Protein AF-A0A953NSQ5-F1 (afdb_monomer)

Solvent-accessible surface area (backbone atoms only — not comparable to full-atom values): 7559 Å²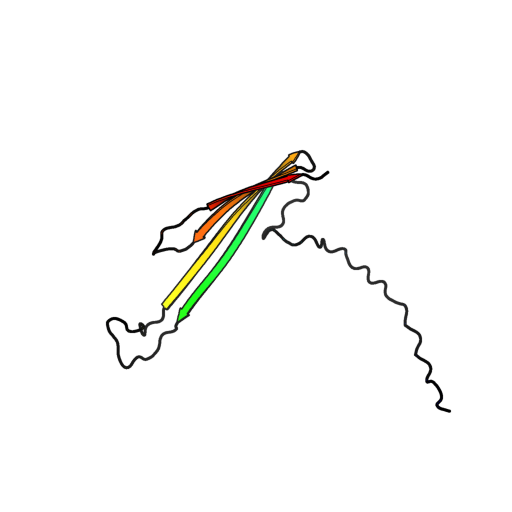 total; per-residue (Å²): 138,84,84,82,78,81,77,78,79,81,80,87,78,73,90,72,78,68,74,85,64,82,83,63,80,84,85,44,79,45,90,65,63,98,81,52,53,59,43,65,33,47,50,78,48,79,48,78,50,67,48,72,60,51,94,64,98,70,79,58,93,96,48,80,74,42,62,58,47,75,48,70,36,33,41,38,35,42,37,42,37,34,42,90,46,94,54,33,40,39,39,38,36,42,34,41,50,45,72,40,97,88,75,56,73,65,73,47,78,49,70,51,77,50,75,66,132

Mean predicted aligned error: 14.35 Å

Secondary structure (DSSP, 8-state):
-PPPPPPPP--------------S---SSSPPPTT-SEEEEEEEEEEEEEE-----S--STTSPPSS-EEEEEEEEEEEEEEEEETTEEEEEEEEEEE--TTT----EEEEEEEE--

pLDDT: mean 75.82, std 18.45, range [35.12, 94.56]

Nearest PDB structures (foldseek):
  7ff7-assembly1_A  TM=4.982E-01  e=1.869E+00  Escherichia coli
  2m07-assembly1_A  TM=4.314E-01  e=5.911E+00  Escherichia coli K-12
  2qq2-assembly2_L  TM=4.593E-01  e=6.673E+00  Homo sapiens

Foldseek 3Di:
DDDDDDDDDPDDDDPPPPPPDVPPPCPFPDDDDPPDQKDKGKDKDKDKDWDDADDDPDDDPPDDDNHTDMDMKMKMKIKIWGDPDPQKIKIKMWIWTRDDPPPDIDIDIDMDMGGDD

Sequence (117 aa):
MPARRPLPPASADSAQTQPQTDDAPLTTMWKHSETSRFWISGQENVIVQGHPAFAARYSGLNSLEARGEARTSFLTTLFLGVEPVKGTEVLLDITHPGYNRYRGPVVVPGGRVHVDF

Radius of gyration: 27.5 Å; Cα contacts (8 Å, |Δi|>4): 163; chains: 1; bounding box: 74×27×72 Å

Structure (mmCIF, N/CA/C/O backbone):
data_AF-A0A953NSQ5-F1
#
_entry.id   AF-A0A953NSQ5-F1
#
loop_
_atom_site.group_PDB
_atom_site.id
_atom_site.type_symbol
_atom_site.label_atom_id
_atom_site.label_alt_id
_atom_site.label_comp_id
_atom_site.label_asym_id
_atom_site.label_entity_id
_atom_site.label_seq_id
_atom_site.pdbx_PDB_ins_code
_atom_site.Cartn_x
_atom_site.Cartn_y
_atom_site.Cartn_z
_atom_site.occupancy
_atom_site.B_iso_or_equiv
_atom_site.auth_seq_id
_atom_site.auth_comp_id
_atom_site.auth_asym_id
_atom_site.auth_atom_id
_atom_site.pdbx_PDB_model_num
ATOM 1 N N . MET A 1 1 ? 62.361 -2.989 38.160 1.00 42.09 1 MET A N 1
ATOM 2 C CA . MET A 1 1 ? 61.359 -2.122 38.818 1.00 42.09 1 MET A CA 1
ATOM 3 C C . MET A 1 1 ? 60.848 -1.090 37.809 1.00 42.09 1 MET A C 1
ATOM 5 O O . MET A 1 1 ? 61.548 -0.107 37.608 1.00 42.09 1 MET A O 1
ATOM 9 N N . PRO A 1 2 ? 59.713 -1.287 37.114 1.00 46.41 2 PRO A N 1
ATOM 10 C CA . PRO A 1 2 ? 59.103 -0.208 36.337 1.00 46.41 2 PRO A CA 1
ATOM 11 C C . PRO A 1 2 ? 58.101 0.585 37.192 1.00 46.41 2 PRO A C 1
ATOM 13 O O . PRO A 1 2 ? 57.211 0.013 37.822 1.00 46.41 2 PRO A O 1
ATOM 16 N N . ALA A 1 3 ? 58.259 1.909 37.216 1.00 49.72 3 ALA A N 1
ATOM 17 C CA . ALA A 1 3 ? 57.351 2.839 37.878 1.00 49.72 3 ALA A CA 1
ATOM 18 C C . ALA A 1 3 ? 55.995 2.885 37.146 1.00 49.72 3 ALA A C 1
ATOM 20 O O . ALA A 1 3 ? 55.942 3.118 35.937 1.00 49.72 3 ALA A O 1
ATOM 21 N N . ARG A 1 4 ? 54.891 2.663 37.872 1.00 51.00 4 ARG A N 1
ATOM 22 C CA . ARG A 1 4 ? 53.527 2.845 37.350 1.00 51.00 4 ARG A CA 1
ATOM 23 C C . ARG A 1 4 ? 53.251 4.341 37.185 1.00 51.00 4 ARG A C 1
ATOM 25 O O . ARG A 1 4 ? 53.286 5.088 38.157 1.00 51.00 4 ARG A O 1
ATOM 32 N N . ARG A 1 5 ? 52.958 4.765 35.956 1.00 52.22 5 ARG A N 1
ATOM 33 C CA . ARG A 1 5 ? 52.454 6.109 35.644 1.00 52.22 5 ARG A CA 1
ATOM 34 C C . ARG A 1 5 ? 51.080 6.303 36.316 1.00 52.22 5 ARG A C 1
ATOM 36 O O . ARG A 1 5 ? 50.233 5.427 36.134 1.00 52.22 5 ARG A O 1
ATOM 43 N N . PRO A 1 6 ? 50.828 7.391 37.068 1.00 55.28 6 PRO A N 1
ATOM 44 C CA . PRO A 1 6 ? 49.508 7.644 37.640 1.00 55.28 6 PRO A CA 1
ATOM 45 C C . PRO A 1 6 ? 48.503 7.933 36.520 1.00 55.28 6 PRO A C 1
ATOM 47 O O . PRO A 1 6 ? 48.793 8.716 35.613 1.00 55.28 6 PRO A O 1
ATOM 50 N N . LEU A 1 7 ? 47.340 7.283 36.571 1.00 49.91 7 LEU A N 1
ATOM 51 C CA . LEU A 1 7 ? 46.201 7.604 35.711 1.00 49.91 7 LEU A CA 1
ATOM 52 C C . LEU A 1 7 ? 45.682 9.007 36.078 1.00 49.91 7 LEU A C 1
ATOM 54 O O . LEU A 1 7 ? 45.593 9.308 37.271 1.00 49.91 7 LEU A O 1
ATOM 58 N N . PRO A 1 8 ? 45.352 9.871 35.101 1.00 56.09 8 PRO A N 1
ATOM 59 C CA . PRO A 1 8 ? 44.682 11.132 35.396 1.00 56.09 8 PRO A CA 1
ATOM 60 C C . PRO A 1 8 ? 43.325 10.856 36.072 1.00 56.09 8 PRO A C 1
ATOM 62 O O . PRO A 1 8 ? 42.682 9.855 35.741 1.00 56.09 8 PRO A O 1
ATOM 65 N N . PRO A 1 9 ? 42.887 11.699 37.027 1.00 48.28 9 PRO A N 1
ATOM 66 C CA . PRO A 1 9 ? 41.593 11.528 37.671 1.00 48.28 9 PRO A CA 1
ATOM 67 C C . PRO A 1 9 ? 40.489 11.612 36.615 1.00 48.28 9 PRO A C 1
ATOM 69 O O . PRO A 1 9 ? 40.484 12.521 35.785 1.00 48.28 9 PRO A O 1
ATOM 72 N N . ALA A 1 10 ? 39.573 10.644 36.644 1.00 46.72 10 ALA A N 1
ATOM 73 C CA . ALA A 1 10 ? 38.364 10.678 35.840 1.00 46.72 10 ALA A CA 1
ATOM 74 C C . ALA A 1 10 ? 37.615 11.978 36.156 1.00 46.72 10 ALA A C 1
ATOM 76 O O . ALA A 1 10 ? 37.193 12.191 37.293 1.00 46.72 10 ALA A O 1
ATOM 77 N N . SER A 1 11 ? 37.490 12.860 35.166 1.00 45.09 11 SER A N 1
ATOM 78 C CA . SER A 1 11 ? 36.614 14.020 35.261 1.00 45.09 11 SER A CA 1
ATOM 79 C C . SER A 1 11 ? 35.181 13.515 35.399 1.00 45.09 11 SER A C 1
ATOM 81 O O . SER A 1 11 ? 34.580 13.037 34.440 1.00 45.09 11 SER A O 1
ATOM 83 N N . ALA A 1 12 ? 34.657 13.587 36.618 1.00 49.56 12 ALA A N 1
ATOM 84 C CA . ALA A 1 12 ? 33.229 13.643 36.852 1.00 49.56 12 ALA A CA 1
ATOM 85 C C . ALA A 1 12 ? 32.739 15.017 36.374 1.00 49.56 12 ALA A C 1
ATOM 87 O O . ALA A 1 12 ? 33.079 16.023 36.983 1.00 49.56 12 ALA A O 1
ATOM 88 N N . ASP A 1 13 ? 32.054 15.034 35.234 1.00 36.38 13 ASP A N 1
ATOM 89 C CA . ASP A 1 13 ? 30.985 15.963 34.833 1.00 36.38 13 ASP A CA 1
ATOM 90 C C . ASP A 1 13 ? 30.744 15.697 33.344 1.00 36.38 13 ASP A C 1
ATOM 92 O O . ASP A 1 13 ? 31.531 16.032 32.468 1.00 36.38 13 ASP A O 1
ATOM 96 N N . SER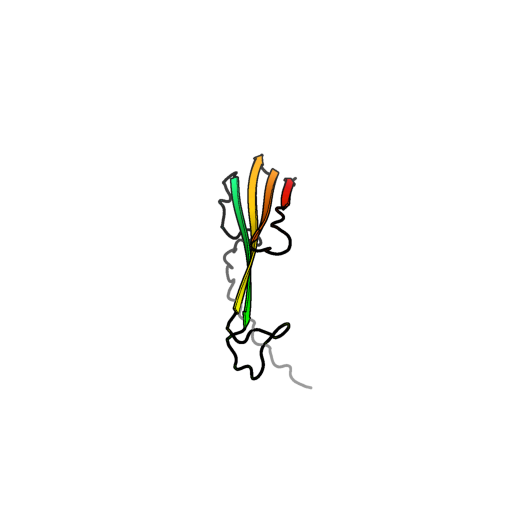 A 1 14 ? 29.686 15.007 32.960 1.00 35.12 14 SER A N 1
ATOM 97 C CA . SER A 1 14 ? 28.352 15.571 33.038 1.00 35.12 14 SER A CA 1
ATOM 98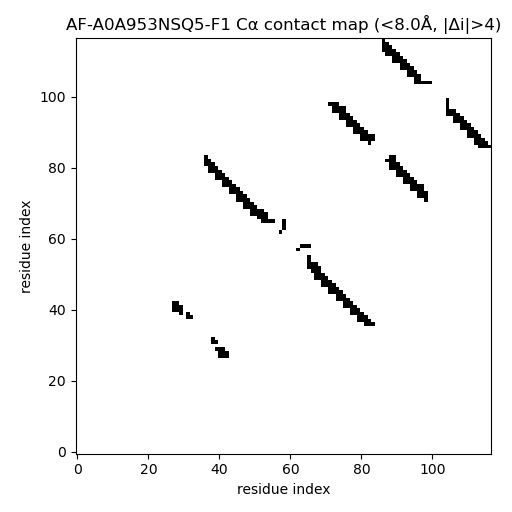 C C . SER A 1 14 ? 27.375 14.411 33.137 1.00 35.12 14 SER A C 1
ATOM 100 O O . SER A 1 14 ? 27.394 13.518 32.286 1.00 35.12 14 SER A O 1
ATOM 102 N N . ALA A 1 15 ? 26.486 14.437 34.125 1.00 42.47 15 ALA A N 1
ATOM 103 C CA . ALA A 1 15 ? 25.193 13.802 33.954 1.00 42.47 15 ALA A CA 1
ATOM 104 C C . ALA A 1 15 ? 24.529 14.498 32.758 1.00 42.47 15 ALA A C 1
ATOM 106 O O . ALA A 1 15 ? 23.912 15.552 32.893 1.00 42.47 15 ALA A O 1
ATOM 107 N N . GLN A 1 16 ? 24.738 13.958 31.557 1.00 36.00 16 GLN A N 1
ATOM 108 C CA . GLN A 1 16 ? 23.863 14.258 30.444 1.00 36.00 16 GLN A CA 1
ATOM 109 C C . GLN A 1 16 ? 22.508 13.713 30.869 1.00 36.00 16 GLN A C 1
ATOM 111 O O . GLN A 1 16 ? 22.271 12.508 30.825 1.00 36.00 16 GLN A O 1
ATOM 116 N N . THR A 1 17 ? 21.638 14.604 31.336 1.00 38.34 17 THR A N 1
ATOM 117 C CA . THR A 1 17 ? 20.200 14.405 31.253 1.00 38.34 17 THR A CA 1
ATOM 118 C C . THR A 1 17 ? 19.916 14.119 29.785 1.00 38.34 17 THR A C 1
ATOM 120 O O . THR A 1 17 ? 19.780 15.042 28.983 1.00 38.34 17 THR A O 1
ATOM 123 N N . GLN A 1 18 ? 19.919 12.842 29.404 1.00 36.72 18 GLN A N 1
ATOM 124 C CA . GLN A 1 18 ? 19.284 12.430 28.170 1.00 36.72 18 GLN A CA 1
ATOM 125 C C . GLN A 1 18 ? 17.833 12.888 28.316 1.00 36.72 18 GLN A C 1
ATOM 127 O O . GLN A 1 18 ? 17.177 12.468 29.275 1.00 36.72 18 GLN A O 1
ATOM 132 N N . PRO A 1 19 ? 17.315 13.778 27.449 1.00 42.94 19 PRO A N 1
ATOM 133 C CA . PRO A 1 19 ? 15.875 13.864 27.320 1.00 42.94 19 PRO A CA 1
ATOM 134 C C . PRO A 1 19 ? 15.426 12.433 27.044 1.00 42.94 19 PRO A C 1
ATOM 136 O O . PRO A 1 19 ? 15.938 11.815 26.109 1.00 42.94 19 PRO A O 1
ATOM 139 N N . GLN A 1 20 ? 14.569 11.888 27.913 1.00 49.53 20 GLN A N 1
ATOM 140 C CA . GLN A 1 20 ? 13.861 10.648 27.633 1.00 49.53 20 GLN A CA 1
ATOM 141 C C . GLN A 1 20 ? 13.177 10.884 26.293 1.00 49.53 20 GLN A C 1
ATOM 143 O O . GLN A 1 20 ? 12.190 11.608 26.194 1.00 49.53 20 GLN A O 1
ATOM 148 N N . THR A 1 21 ? 13.818 10.411 25.236 1.00 49.66 21 THR A N 1
ATOM 149 C CA . THR A 1 21 ? 13.196 10.315 23.935 1.00 49.66 21 THR A CA 1
ATOM 150 C C . THR A 1 21 ? 12.333 9.084 24.091 1.00 49.66 21 THR A C 1
ATOM 152 O O . THR A 1 21 ? 12.809 8.074 24.603 1.00 49.66 21 THR A O 1
ATOM 155 N N . ASP A 1 22 ? 11.043 9.235 23.809 1.00 50.62 22 ASP A N 1
ATOM 156 C CA . AS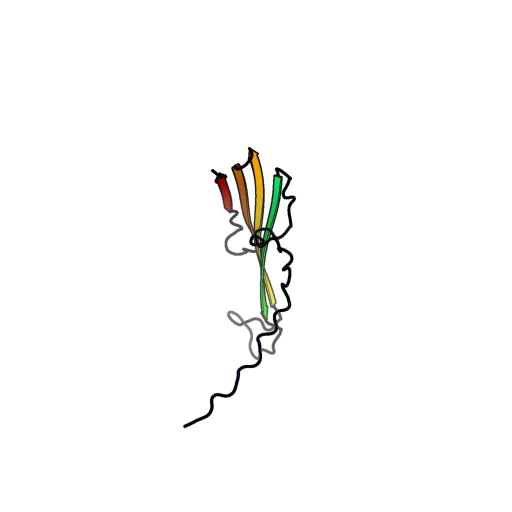P A 1 22 ? 10.052 8.166 23.828 1.00 50.62 22 ASP A CA 1
ATOM 157 C C . ASP A 1 22 ? 10.527 7.028 22.901 1.00 50.62 22 ASP A C 1
ATOM 159 O O . ASP A 1 22 ? 10.130 6.949 21.743 1.00 50.62 22 ASP A O 1
ATOM 163 N N . ASP A 1 23 ? 11.425 6.171 23.391 1.00 52.50 23 ASP A N 1
ATOM 164 C CA . ASP A 1 23 ? 12.060 5.047 22.691 1.00 52.50 23 ASP A CA 1
ATOM 165 C C . ASP A 1 23 ? 11.085 3.856 22.581 1.00 52.50 23 ASP A C 1
ATOM 167 O O . ASP A 1 23 ? 11.461 2.685 22.664 1.00 52.50 23 ASP A O 1
ATOM 171 N N . ALA A 1 24 ? 9.796 4.138 22.379 1.00 56.56 24 ALA A N 1
ATOM 172 C CA . ALA A 1 24 ? 8.912 3.173 21.753 1.00 56.56 24 ALA A CA 1
ATOM 173 C C . ALA A 1 24 ? 9.268 3.145 20.257 1.00 56.56 24 ALA A C 1
ATOM 175 O O . ALA A 1 24 ? 9.394 4.207 19.638 1.00 56.56 24 ALA A O 1
ATOM 176 N N . PRO A 1 25 ? 9.453 1.964 19.640 1.00 57.84 25 PRO A N 1
ATOM 177 C CA . PRO A 1 25 ? 9.719 1.902 18.212 1.00 57.84 25 PRO A CA 1
ATOM 178 C C . PRO A 1 25 ? 8.592 2.626 17.472 1.00 57.84 25 PRO A C 1
ATOM 180 O O . PRO A 1 25 ? 7.418 2.301 17.661 1.00 57.84 25 PRO A O 1
ATOM 183 N N . LEU A 1 26 ? 8.956 3.602 16.631 1.00 53.75 26 LEU A N 1
ATOM 184 C CA . LEU A 1 26 ? 8.042 4.277 15.708 1.00 53.75 26 LEU A CA 1
ATOM 185 C C . LEU A 1 26 ? 7.422 3.219 14.786 1.00 53.75 26 LEU A C 1
ATOM 187 O O . LEU A 1 26 ? 7.964 2.885 13.735 1.00 53.75 26 LEU A O 1
ATOM 191 N N . THR A 1 27 ? 6.304 2.646 15.223 1.00 59.19 27 THR A N 1
ATOM 192 C CA . THR A 1 27 ? 5.582 1.582 14.512 1.00 59.19 27 THR A CA 1
ATOM 193 C C . THR A 1 27 ? 4.687 2.182 13.425 1.00 59.19 27 THR A C 1
ATOM 195 O O . THR A 1 27 ? 4.277 1.500 12.488 1.00 59.19 27 THR A O 1
ATOM 198 N N . THR A 1 28 ? 4.420 3.485 13.515 1.00 63.94 28 THR A N 1
ATOM 199 C CA . THR A 1 28 ? 3.472 4.211 12.681 1.00 63.94 28 THR A CA 1
ATOM 200 C C . THR A 1 28 ? 4.163 5.365 11.953 1.00 63.94 28 THR A C 1
ATOM 202 O O . THR A 1 28 ? 4.935 6.120 12.540 1.00 63.94 28 THR A O 1
ATOM 205 N N . MET A 1 29 ? 3.872 5.547 10.657 1.00 61.75 29 MET A N 1
ATOM 206 C CA . MET A 1 29 ? 4.448 6.659 9.874 1.00 61.75 29 MET A CA 1
ATOM 207 C C . MET A 1 29 ? 3.878 8.033 10.253 1.00 61.75 29 MET A C 1
ATOM 209 O O . MET A 1 29 ? 4.470 9.063 9.943 1.00 61.75 29 MET A O 1
ATOM 213 N N . TRP A 1 30 ? 2.746 8.045 10.957 1.00 61.03 30 TRP A N 1
ATOM 214 C CA . TRP A 1 30 ? 2.109 9.236 11.502 1.00 61.03 30 TRP A CA 1
ATOM 215 C C . TRP A 1 30 ? 2.022 9.081 13.015 1.00 61.03 30 TRP A C 1
ATOM 217 O O . TRP A 1 30 ? 1.515 8.067 13.508 1.00 61.03 30 TRP A O 1
ATOM 227 N N . LYS A 1 31 ? 2.520 10.083 13.745 1.00 56.50 31 LYS A N 1
ATOM 228 C CA . LYS A 1 31 ? 2.391 10.128 15.202 1.00 56.50 31 LYS A CA 1
ATOM 229 C C . LYS A 1 31 ? 0.907 10.285 15.536 1.00 56.50 31 LYS A C 1
ATOM 231 O O . LYS A 1 31 ? 0.275 11.231 15.067 1.00 56.50 31 LYS A O 1
ATOM 236 N N . HIS A 1 32 ? 0.348 9.356 16.301 1.00 61.88 32 HIS A N 1
ATOM 237 C CA . HIS A 1 32 ? -1.023 9.459 16.792 1.00 61.88 32 HIS A CA 1
ATOM 238 C C . HIS A 1 32 ? -1.038 10.016 18.216 1.00 61.88 32 HIS A C 1
ATOM 240 O O . HIS A 1 32 ? -0.014 10.116 18.885 1.00 61.88 32 HIS A O 1
ATOM 246 N N . SER A 1 33 ? -2.211 10.463 18.658 1.00 67.69 33 SER A N 1
ATOM 247 C CA . SER A 1 33 ? -2.393 10.940 20.026 1.00 67.69 33 SER A CA 1
ATOM 248 C C . SER A 1 33 ? -2.335 9.760 20.996 1.00 67.69 33 SER A C 1
ATOM 250 O O . S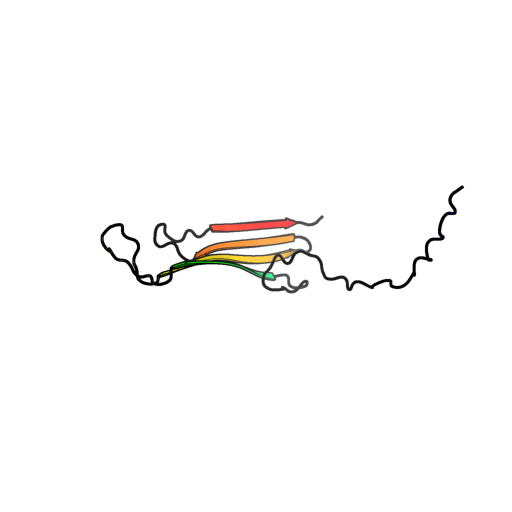ER A 1 33 ? -3.114 8.825 20.851 1.00 67.69 33 SER A O 1
ATOM 252 N N . GLU A 1 34 ? -1.486 9.858 22.020 1.00 70.12 34 GLU A N 1
ATOM 253 C CA . GLU A 1 34 ? -1.386 8.907 23.149 1.00 70.12 34 GLU A CA 1
ATOM 254 C C . GLU A 1 34 ? -2.647 8.871 24.036 1.00 70.12 34 GLU A C 1
ATOM 256 O O . GLU A 1 34 ? -2.748 8.110 24.989 1.00 70.12 34 GLU A O 1
ATOM 261 N N . THR A 1 35 ? -3.603 9.765 23.781 1.00 70.38 35 THR A N 1
ATOM 262 C CA . THR A 1 35 ? -4.844 9.915 24.559 1.00 70.38 35 THR A CA 1
ATOM 263 C C . THR A 1 35 ? -6.087 9.606 23.737 1.00 70.38 35 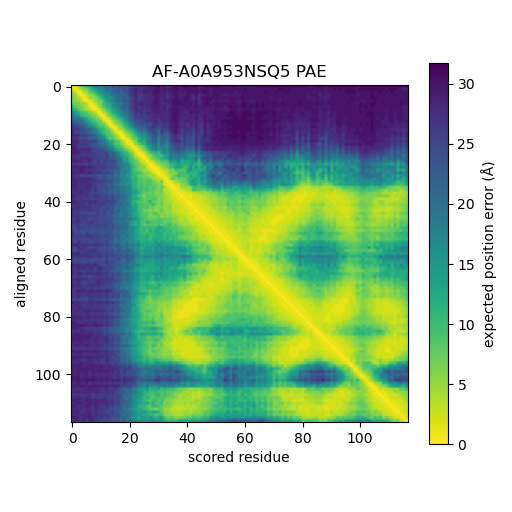THR A C 1
ATOM 265 O O . THR A 1 35 ? -7.182 9.489 24.293 1.00 70.38 35 THR A O 1
ATOM 268 N N . SER A 1 36 ? -5.948 9.496 22.415 1.00 80.19 36 SER A N 1
ATOM 269 C CA . SER A 1 36 ? -7.061 9.171 21.538 1.00 80.19 36 SER A CA 1
ATOM 270 C C . SER A 1 36 ? -7.301 7.672 21.550 1.00 80.19 36 SER A C 1
ATOM 272 O O . SER A 1 36 ? -6.405 6.881 21.289 1.00 80.19 36 SER A O 1
ATOM 274 N N . ARG A 1 37 ? -8.561 7.290 21.747 1.00 85.44 37 ARG A N 1
ATOM 275 C CA . ARG A 1 37 ? -9.006 5.892 21.676 1.00 85.44 37 ARG A CA 1
ATOM 276 C C . ARG A 1 37 ? -9.050 5.335 20.255 1.00 85.44 37 ARG A C 1
ATOM 278 O O . ARG A 1 37 ? -9.397 4.176 20.079 1.00 85.44 37 ARG A O 1
ATOM 285 N N . PHE A 1 38 ? -8.778 6.164 19.251 1.00 88.69 38 PHE A N 1
ATOM 286 C CA . PHE A 1 38 ? -8.738 5.776 17.846 1.00 88.69 38 PHE A CA 1
ATOM 287 C C . PHE A 1 38 ? -7.497 6.354 17.188 1.00 88.69 38 PHE A C 1
ATOM 289 O O . PHE A 1 38 ? -7.151 7.520 17.423 1.00 88.69 38 PHE A O 1
ATOM 296 N N . TRP A 1 39 ? -6.883 5.572 16.309 1.00 84.69 39 TRP A N 1
ATOM 297 C CA . TRP A 1 39 ? -5.752 6.020 15.515 1.00 84.69 39 TRP A CA 1
ATOM 298 C C . TRP A 1 39 ? -5.734 5.369 14.132 1.00 84.69 39 TRP A C 1
ATOM 300 O O . TRP A 1 39 ? -6.316 4.311 13.890 1.00 84.69 39 TRP A O 1
ATOM 310 N N . ILE A 1 40 ? -5.072 6.052 13.202 1.00 90.44 40 ILE A N 1
ATOM 311 C CA . ILE A 1 40 ? -4.865 5.606 11.828 1.00 90.44 40 ILE A CA 1
ATOM 312 C C . ILE A 1 40 ? -3.380 5.698 11.511 1.00 90.44 40 ILE A C 1
ATOM 314 O O . ILE A 1 40 ? -2.721 6.685 11.847 1.00 90.44 40 ILE A O 1
ATOM 318 N N . SER A 1 41 ? -2.847 4.669 10.867 1.00 89.94 41 SER A N 1
ATOM 319 C CA . SER A 1 41 ? -1.495 4.696 10.330 1.00 89.94 41 SER A CA 1
ATOM 320 C C . SER A 1 41 ? -1.429 3.989 8.991 1.00 89.94 41 SER A C 1
ATOM 322 O O . SER A 1 41 ? -2.375 3.337 8.565 1.00 89.94 41 SER A O 1
ATOM 324 N N . GLY A 1 42 ? -0.297 4.105 8.319 1.00 89.75 42 GLY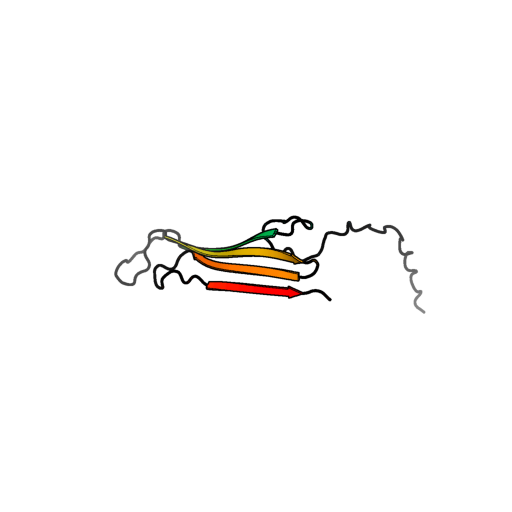 A N 1
ATOM 325 C CA . GLY A 1 42 ? -0.029 3.336 7.126 1.00 89.75 42 GLY A CA 1
ATOM 326 C C . GLY A 1 42 ? 1.458 3.156 6.920 1.00 89.75 42 GLY A C 1
ATOM 327 O O . GLY A 1 42 ? 2.261 3.898 7.480 1.00 89.75 42 GLY A O 1
ATOM 328 N N . GLN A 1 43 ? 1.800 2.168 6.108 1.00 90.44 43 GLN A N 1
ATOM 329 C CA . GLN A 1 43 ? 3.148 1.905 5.639 1.00 90.44 43 GLN A CA 1
ATOM 330 C C . GLN A 1 43 ? 3.122 1.801 4.118 1.00 90.44 43 GLN A C 1
ATOM 332 O O . GLN A 1 43 ? 2.208 1.204 3.548 1.00 90.44 43 GLN A O 1
ATOM 337 N N . GLU A 1 44 ? 4.148 2.342 3.470 1.00 90.69 44 GLU A N 1
ATOM 338 C CA . GLU A 1 44 ? 4.331 2.224 2.030 1.00 90.69 44 GLU A CA 1
ATOM 339 C C . GLU A 1 44 ? 5.755 1.764 1.709 1.00 90.69 44 GLU A C 1
ATOM 341 O O . GLU A 1 44 ? 6.732 2.269 2.262 1.00 90.69 44 GLU A O 1
ATOM 346 N N . ASN A 1 45 ? 5.882 0.783 0.820 1.00 89.06 45 ASN A N 1
ATOM 347 C CA . ASN A 1 45 ? 7.157 0.367 0.249 1.00 89.06 45 ASN A CA 1
ATOM 348 C C . ASN A 1 45 ? 7.130 0.671 -1.245 1.00 89.06 45 ASN A C 1
ATOM 350 O O . ASN A 1 45 ? 6.271 0.135 -1.934 1.00 89.06 45 ASN A O 1
ATOM 354 N N . VAL A 1 46 ? 8.048 1.507 -1.735 1.00 89.56 46 VAL A N 1
ATOM 355 C CA . VAL A 1 46 ? 8.125 1.916 -3.144 1.00 89.56 46 VAL A CA 1
ATOM 356 C C . VAL A 1 46 ? 9.427 1.409 -3.756 1.00 89.56 46 VAL A C 1
ATOM 358 O O . VAL A 1 46 ? 10.519 1.724 -3.287 1.00 89.56 46 VAL A O 1
ATOM 361 N N . ILE A 1 47 ? 9.309 0.650 -4.842 1.00 89.44 47 ILE A N 1
ATOM 362 C CA . ILE A 1 47 ? 10.417 0.029 -5.567 1.00 89.44 47 ILE A CA 1
ATOM 363 C C . ILE A 1 47 ? 10.401 0.549 -7.002 1.00 89.44 47 ILE A C 1
ATOM 365 O O . ILE A 1 47 ? 9.514 0.209 -7.786 1.00 89.44 47 ILE A O 1
ATOM 369 N N . VAL A 1 48 ? 11.403 1.350 -7.360 1.00 90.94 48 VAL A N 1
ATOM 370 C CA . VAL A 1 48 ? 11.598 1.846 -8.729 1.00 90.94 48 VAL A CA 1
ATOM 371 C C . VAL A 1 48 ? 12.684 1.022 -9.407 1.00 90.94 48 VAL A C 1
ATOM 373 O O . VAL A 1 48 ? 13.787 0.883 -8.882 1.00 90.94 48 VAL A O 1
ATOM 376 N N . GLN A 1 49 ? 12.381 0.475 -10.580 1.00 90.31 49 GLN A N 1
ATOM 377 C CA . GLN A 1 49 ? 13.317 -0.305 -11.385 1.00 90.31 49 GLN A CA 1
ATOM 378 C C . GLN A 1 49 ? 13.250 0.154 -12.830 1.00 90.31 49 GLN A C 1
ATOM 380 O O . GLN A 1 49 ? 12.171 0.346 -13.381 1.00 90.31 49 GLN A O 1
ATOM 385 N N . GLY A 1 50 ? 14.400 0.322 -13.461 1.00 91.94 50 GLY A N 1
ATOM 386 C CA . GLY A 1 50 ? 14.451 0.785 -1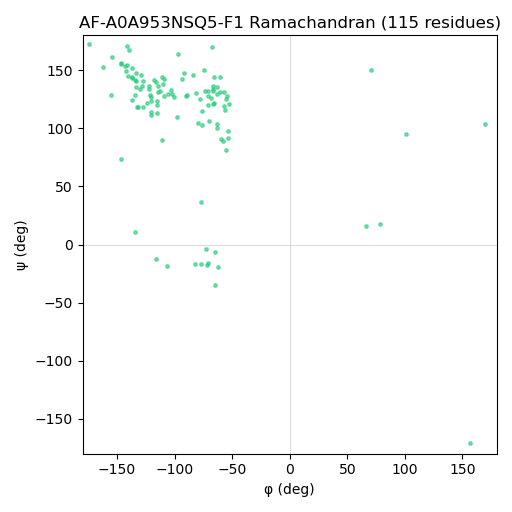4.833 1.00 91.94 50 GLY A CA 1
ATOM 387 C C . GLY A 1 50 ? 15.856 0.767 -15.390 1.00 91.94 50 GLY A C 1
ATOM 388 O O . GLY A 1 50 ? 16.824 0.540 -14.662 1.00 91.94 50 GLY A O 1
ATOM 389 N N . HIS A 1 51 ? 15.952 1.034 -16.684 1.00 93.12 51 HIS A N 1
ATOM 390 C CA . HIS A 1 51 ? 17.215 1.266 -17.360 1.00 93.12 51 HIS A CA 1
ATOM 391 C C . HIS A 1 51 ? 17.139 2.562 -18.173 1.00 93.12 51 HIS A C 1
ATOM 393 O O . HIS A 1 51 ? 16.082 2.904 -18.717 1.00 93.12 51 HIS A O 1
ATOM 399 N N . PRO A 1 52 ? 18.255 3.303 -18.275 1.00 93.56 52 PRO A N 1
ATOM 400 C CA . PRO A 1 52 ? 18.331 4.432 -19.186 1.00 93.56 52 PRO A CA 1
ATOM 401 C C . PRO A 1 52 ? 18.280 3.947 -20.639 1.00 93.56 52 PRO A C 1
ATOM 403 O O . PRO A 1 52 ? 18.389 2.752 -20.933 1.00 93.56 52 PRO A O 1
ATOM 406 N N . ALA A 1 53 ? 18.134 4.895 -21.562 1.00 94.56 53 ALA A N 1
ATOM 407 C CA . ALA A 1 53 ? 18.329 4.600 -22.971 1.00 94.56 53 ALA A CA 1
ATOM 408 C C . ALA A 1 53 ? 19.799 4.241 -23.240 1.00 94.56 53 ALA A C 1
ATOM 410 O O . ALA A 1 53 ? 20.707 4.823 -22.639 1.00 94.56 53 ALA A O 1
ATOM 411 N N . PHE A 1 54 ? 20.037 3.313 -24.161 1.00 94.31 54 PHE A N 1
ATOM 412 C CA . PHE A 1 54 ? 21.380 2.907 -24.565 1.00 94.31 54 PHE A CA 1
ATOM 413 C C . PHE A 1 54 ? 21.443 2.649 -26.071 1.00 94.31 54 PHE A C 1
ATOM 415 O O . PHE A 1 54 ? 20.443 2.335 -26.710 1.00 94.31 54 PHE A O 1
ATOM 422 N N . ALA A 1 55 ? 22.631 2.779 -26.662 1.00 94.06 55 ALA A N 1
ATOM 423 C CA . ALA A 1 55 ? 22.821 2.473 -28.074 1.00 94.06 55 ALA A CA 1
ATOM 424 C C . ALA A 1 55 ? 22.872 0.952 -28.283 1.00 94.06 55 ALA A C 1
ATOM 426 O O . ALA A 1 55 ? 23.802 0.286 -27.827 1.00 94.06 55 ALA A O 1
ATOM 427 N N . ALA A 1 56 ? 21.894 0.404 -29.002 1.00 92.00 56 ALA A N 1
ATOM 428 C CA . ALA A 1 56 ? 21.870 -1.000 -29.394 1.00 92.00 56 ALA A CA 1
ATOM 429 C C . ALA A 1 56 ? 22.207 -1.135 -30.884 1.00 92.00 56 ALA A C 1
ATOM 431 O O . ALA A 1 56 ? 21.604 -0.473 -31.725 1.00 92.00 56 ALA A O 1
ATOM 432 N N . ARG A 1 57 ? 23.164 -2.008 -31.230 1.00 92.44 57 ARG A N 1
ATOM 433 C CA . ARG A 1 57 ? 23.481 -2.311 -32.642 1.00 92.44 57 ARG A CA 1
ATOM 434 C C . ARG A 1 57 ? 22.454 -3.248 -33.289 1.00 92.44 57 ARG A C 1
ATOM 436 O O . ARG A 1 57 ? 22.414 -3.337 -34.509 1.00 92.44 57 ARG A O 1
ATOM 443 N N . TYR A 1 58 ? 21.648 -3.928 -32.473 1.00 89.00 58 TYR A N 1
ATOM 444 C CA . TYR A 1 58 ? 20.644 -4.906 -32.887 1.00 89.00 58 TYR A CA 1
ATOM 445 C C . TYR A 1 58 ? 19.381 -4.755 -32.028 1.00 89.00 58 TYR A C 1
ATOM 447 O O . TYR A 1 58 ? 19.482 -4.449 -30.839 1.00 89.00 58 TYR A O 1
ATOM 455 N N . SER A 1 59 ? 18.207 -4.976 -32.622 1.00 93.00 59 SER A N 1
ATOM 456 C CA . SER A 1 59 ? 16.896 -4.936 -31.959 1.00 93.00 59 SER A CA 1
ATOM 457 C C . SER A 1 59 ? 15.940 -5.957 -32.590 1.00 93.00 59 SER A C 1
ATOM 459 O O . SER A 1 59 ? 16.111 -6.344 -33.746 1.00 93.00 59 SER A O 1
ATOM 461 N N . GLY A 1 60 ? 14.939 -6.416 -31.833 1.00 88.50 60 GLY A N 1
ATOM 462 C CA . GLY A 1 60 ? 13.959 -7.396 -32.305 1.00 88.50 60 GLY A CA 1
ATOM 463 C C . GLY A 1 60 ? 13.297 -8.187 -31.177 1.00 88.50 60 GLY A C 1
ATOM 464 O O . GLY A 1 60 ? 13.473 -7.883 -29.997 1.00 88.50 60 GLY A O 1
ATOM 465 N N . LEU A 1 61 ? 12.540 -9.224 -31.544 1.00 91.00 61 LEU A N 1
ATOM 466 C CA . LEU A 1 61 ? 11.871 -10.116 -30.595 1.00 91.00 61 LEU A CA 1
ATOM 467 C C . LEU A 1 61 ? 12.897 -10.743 -29.632 1.00 91.00 61 LEU A C 1
ATOM 469 O O . LEU A 1 61 ? 13.919 -11.263 -30.074 1.00 91.00 61 LEU A O 1
ATOM 473 N N . ASN A 1 62 ? 12.619 -10.696 -28.325 1.00 90.62 62 ASN A N 1
ATOM 474 C CA . ASN A 1 62 ? 13.521 -11.119 -27.239 1.00 90.62 62 ASN A CA 1
ATOM 475 C C . ASN A 1 62 ? 14.801 -10.272 -27.058 1.00 90.62 62 ASN A C 1
ATOM 477 O O . ASN A 1 62 ? 15.723 -10.709 -26.372 1.00 90.62 62 ASN A O 1
ATOM 481 N N . SER A 1 63 ? 14.878 -9.069 -27.637 1.00 90.38 63 SER A N 1
ATOM 482 C CA . SER A 1 63 ? 15.926 -8.088 -27.309 1.00 90.38 63 SER A CA 1
ATOM 483 C C . SER A 1 63 ? 15.460 -7.146 -26.201 1.00 90.38 63 SER A C 1
ATOM 485 O O . SER A 1 63 ? 14.279 -6.808 -26.131 1.00 90.38 63 SER A O 1
ATOM 487 N N . LEU A 1 64 ? 16.388 -6.680 -25.363 1.00 88.94 64 LEU A N 1
ATOM 488 C CA . LEU A 1 64 ? 16.103 -5.579 -24.446 1.00 88.94 64 LEU A CA 1
ATOM 489 C C . LEU A 1 64 ? 15.862 -4.300 -25.257 1.00 88.94 64 LEU A C 1
ATOM 491 O O . LEU A 1 64 ? 16.622 -4.002 -26.182 1.00 88.94 64 LEU A O 1
ATOM 495 N N . GLU A 1 65 ? 14.815 -3.547 -24.929 1.00 91.75 65 GLU A N 1
ATOM 496 C CA . GLU A 1 65 ? 14.523 -2.319 -25.659 1.00 91.75 65 GLU A CA 1
ATOM 497 C C . GLU A 1 65 ? 15.557 -1.234 -25.345 1.00 91.75 65 GLU A C 1
ATOM 499 O O . GLU A 1 65 ? 15.887 -0.968 -24.197 1.00 91.75 65 GLU A O 1
ATOM 504 N N . ALA A 1 66 ? 16.074 -0.588 -26.390 1.00 92.12 66 ALA A N 1
ATOM 505 C CA . ALA A 1 66 ? 17.109 0.439 -26.278 1.00 92.12 66 ALA A CA 1
ATOM 506 C C . ALA A 1 66 ? 16.598 1.763 -25.681 1.00 92.12 66 ALA A C 1
ATOM 508 O O . ALA A 1 66 ? 17.391 2.607 -25.262 1.00 92.12 66 ALA A O 1
ATOM 509 N N . ARG A 1 67 ? 15.276 1.978 -25.680 1.00 92.00 67 ARG A N 1
ATOM 510 C CA . ARG A 1 67 ? 14.653 3.165 -25.083 1.00 92.00 67 ARG A CA 1
ATOM 511 C C . ARG A 1 67 ? 14.668 3.061 -23.564 1.00 92.00 67 ARG A C 1
ATOM 513 O O . ARG A 1 67 ? 14.594 1.972 -23.021 1.00 92.00 67 ARG A O 1
ATOM 520 N N . GLY A 1 68 ? 14.723 4.198 -22.882 1.00 92.00 68 GLY A N 1
ATOM 521 C CA . GLY A 1 68 ? 14.631 4.208 -21.426 1.00 92.00 68 GLY A CA 1
ATOM 522 C C . GLY A 1 68 ? 13.275 3.687 -20.956 1.00 92.00 68 GLY A C 1
ATOM 523 O O . GLY A 1 68 ? 12.234 4.082 -21.490 1.00 92.00 68 GLY A O 1
ATOM 524 N N . GLU A 1 69 ? 13.295 2.828 -19.945 1.00 91.81 69 GLU A N 1
ATOM 525 C CA . GLU A 1 69 ? 12.099 2.325 -19.282 1.00 91.81 69 GLU A CA 1
ATOM 526 C C . GLU A 1 69 ? 12.273 2.405 -17.774 1.00 91.81 69 GLU A C 1
ATOM 528 O O . GLU A 1 69 ? 13.338 2.101 -17.241 1.00 91.81 69 GLU A O 1
ATOM 533 N N . ALA A 1 70 ? 11.207 2.783 -17.079 1.00 90.38 70 ALA A N 1
ATOM 534 C CA . ALA A 1 70 ? 11.128 2.701 -15.635 1.00 90.38 70 ALA A CA 1
ATOM 535 C C . ALA A 1 70 ? 9.759 2.157 -15.239 1.00 90.38 70 ALA A C 1
ATOM 537 O O . ALA A 1 70 ? 8.735 2.457 -15.858 1.00 90.38 70 ALA A O 1
ATOM 538 N N . ARG A 1 71 ? 9.752 1.344 -14.194 1.00 87.62 71 ARG A N 1
ATOM 539 C CA . ARG A 1 71 ? 8.572 0.729 -13.618 1.00 87.62 71 ARG A CA 1
ATOM 540 C C . ARG A 1 71 ? 8.652 0.878 -12.110 1.00 87.62 71 ARG A C 1
ATOM 542 O O . ARG A 1 71 ? 9.652 0.522 -11.493 1.00 87.62 71 ARG A O 1
ATOM 549 N N . THR A 1 72 ? 7.575 1.384 -11.535 1.00 87.19 72 THR A N 1
ATOM 550 C CA . THR A 1 72 ? 7.440 1.549 -10.092 1.00 87.19 72 THR A CA 1
ATOM 551 C C . THR A 1 72 ? 6.434 0.535 -9.582 1.00 87.19 72 THR A C 1
ATOM 553 O O . THR A 1 72 ? 5.329 0.440 -10.115 1.00 87.19 72 THR A O 1
ATOM 556 N N . SER A 1 73 ? 6.831 -0.225 -8.570 1.00 87.75 73 SER A N 1
ATOM 557 C CA . SER A 1 73 ? 5.943 -1.081 -7.787 1.00 87.75 73 SER A CA 1
ATOM 558 C C . SER A 1 73 ? 5.829 -0.498 -6.390 1.00 87.75 73 SER A C 1
ATOM 560 O O . SER A 1 73 ? 6.811 0.032 -5.874 1.00 87.75 73 SER A O 1
ATOM 562 N N . PHE A 1 74 ? 4.658 -0.591 -5.778 1.00 86.12 74 PHE A N 1
ATOM 563 C CA . PHE A 1 74 ? 4.460 -0.171 -4.404 1.00 86.12 74 PHE A CA 1
ATOM 564 C C . PHE A 1 74 ? 3.612 -1.176 -3.619 1.00 86.12 74 PHE A C 1
ATOM 566 O O . PHE A 1 74 ? 2.809 -1.919 -4.179 1.00 86.12 74 PHE A O 1
ATOM 573 N N . LEU A 1 75 ? 3.816 -1.239 -2.309 1.00 88.50 75 LEU A N 1
ATOM 574 C CA . LEU A 1 75 ? 3.013 -2.032 -1.383 1.00 88.50 75 LEU A CA 1
ATOM 575 C C . LEU A 1 75 ? 2.545 -1.114 -0.265 1.00 88.50 75 LEU A C 1
ATOM 577 O O . LEU A 1 75 ? 3.375 -0.570 0.461 1.00 88.50 75 LEU A O 1
ATOM 581 N N . THR A 1 76 ? 1.232 -0.961 -0.135 1.00 90.38 76 THR A N 1
ATOM 582 C CA . THR A 1 76 ? 0.616 -0.079 0.855 1.00 90.38 76 THR A CA 1
ATOM 583 C C . THR A 1 76 ? -0.134 -0.914 1.879 1.00 90.38 76 THR A C 1
ATOM 585 O O . THR A 1 76 ? -0.932 -1.770 1.504 1.00 90.38 76 THR A O 1
ATOM 588 N N . THR A 1 77 ? 0.071 -0.635 3.161 1.00 91.56 77 THR A N 1
ATOM 589 C CA . THR A 1 77 ? -0.737 -1.185 4.252 1.00 91.56 77 THR A CA 1
ATOM 590 C C . THR A 1 77 ? -1.361 -0.040 5.026 1.00 91.56 77 THR A C 1
ATOM 592 O O . THR A 1 77 ? -0.654 0.882 5.425 1.00 91.56 77 THR A O 1
ATOM 595 N N . LEU A 1 78 ? -2.673 -0.096 5.234 1.00 92.25 78 LEU A N 1
ATOM 596 C CA . LEU A 1 78 ? -3.409 0.822 6.098 1.00 92.25 78 LEU A CA 1
ATOM 597 C C . LEU A 1 78 ? -3.727 0.117 7.415 1.00 92.25 78 LEU A C 1
ATOM 599 O O . LEU A 1 78 ? -4.241 -0.995 7.377 1.00 92.25 78 LEU A O 1
ATOM 603 N N . PHE A 1 79 ? -3.477 0.779 8.541 1.00 91.12 79 PHE A N 1
ATOM 604 C CA . PHE A 1 79 ? -3.787 0.313 9.891 1.00 91.12 79 PHE A CA 1
ATOM 605 C C . PHE A 1 79 ? -4.849 1.209 10.532 1.00 91.12 79 PHE A C 1
ATOM 607 O O . PHE A 1 79 ? -4.721 2.437 10.529 1.00 91.12 79 PHE A O 1
ATOM 614 N N . LEU A 1 80 ? -5.873 0.589 11.108 1.00 92.25 80 LEU A N 1
ATOM 615 C CA . LEU A 1 80 ? -6.926 1.229 11.891 1.00 92.25 80 LEU A CA 1
ATOM 616 C C . LEU A 1 80 ? -6.910 0.634 13.298 1.00 92.25 80 LEU A C 1
ATOM 618 O O . LEU A 1 80 ? -7.207 -0.548 13.462 1.00 92.25 80 LEU A O 1
ATOM 622 N N . GLY A 1 81 ? -6.566 1.445 14.293 1.00 90.44 81 GLY A N 1
ATOM 623 C CA . GLY A 1 81 ? -6.510 1.040 15.693 1.00 90.44 81 GLY A CA 1
ATOM 624 C C . GLY A 1 81 ? -7.624 1.660 16.528 1.00 90.44 81 GLY A C 1
ATOM 625 O O . GLY A 1 81 ? -8.000 2.822 16.335 1.00 90.44 81 GLY A O 1
ATOM 626 N N . VAL A 1 82 ? -8.149 0.883 17.470 1.00 91.69 82 VAL A N 1
ATOM 627 C CA . VAL A 1 82 ? -9.094 1.335 18.492 1.00 91.69 82 VAL A CA 1
ATOM 628 C C . VAL A 1 82 ? -8.729 0.749 19.850 1.00 91.69 82 VAL A C 1
ATOM 630 O O . VAL A 1 82 ? -8.343 -0.410 19.941 1.00 91.69 82 VAL A O 1
ATOM 633 N N . GLU A 1 83 ? -8.930 1.530 20.906 1.00 89.44 83 GLU A N 1
ATOM 634 C CA . GLU A 1 83 ? -8.850 1.105 22.302 1.00 89.44 83 GLU A CA 1
ATOM 635 C C . GLU A 1 83 ? -10.267 1.123 22.926 1.00 89.44 83 GLU A C 1
ATOM 637 O O . GLU A 1 83 ? -10.753 2.159 23.419 1.00 89.44 83 GLU A O 1
ATOM 642 N N . PRO A 1 84 ? -11.028 0.009 22.859 1.00 86.25 84 PRO A N 1
ATOM 643 C CA . PRO A 1 84 ? -12.404 -0.040 23.348 1.00 86.25 84 PRO A CA 1
ATOM 644 C C . PRO A 1 84 ? -12.497 0.152 24.866 1.00 86.25 84 PRO A C 1
ATOM 646 O O . PRO A 1 84 ? -13.437 0.780 25.353 1.00 86.25 84 PRO A O 1
ATOM 649 N N . VAL A 1 85 ? -11.511 -0.350 25.600 1.00 86.56 85 VAL A N 1
ATOM 650 C CA . VAL A 1 85 ? -11.358 -0.207 27.049 1.00 86.56 85 VAL A CA 1
ATOM 651 C C . VAL A 1 85 ? -9.876 -0.058 27.359 1.00 86.56 85 VAL A C 1
ATOM 653 O O . VAL A 1 85 ? -9.050 -0.543 26.592 1.00 86.56 85 VAL A O 1
ATOM 656 N N . LYS A 1 86 ? -9.548 0.605 28.475 1.00 85.06 86 LYS A N 1
ATOM 657 C CA . LYS A 1 86 ? -8.150 0.801 28.872 1.00 85.06 86 LYS A CA 1
ATOM 658 C C . LYS A 1 86 ? -7.414 -0.535 28.937 1.00 85.06 86 LYS A C 1
ATOM 660 O O . LYS A 1 86 ? -7.899 -1.444 29.610 1.00 85.06 86 LYS A O 1
ATOM 665 N N . GLY A 1 87 ? -6.273 -0.622 28.257 1.00 82.31 87 GLY A N 1
ATOM 666 C CA . GLY A 1 87 ? -5.456 -1.840 28.208 1.00 82.31 87 GLY A CA 1
ATOM 667 C C . GLY A 1 87 ? -5.986 -2.913 27.252 1.00 82.31 87 GLY A C 1
ATOM 668 O O . GLY A 1 87 ? -5.631 -4.080 27.377 1.00 82.31 87 GLY A O 1
ATOM 669 N N . THR A 1 88 ? -6.875 -2.575 26.315 1.00 83.94 88 THR A N 1
ATOM 670 C CA . THR A 1 88 ? -7.262 -3.467 25.211 1.00 83.94 88 THR A CA 1
ATOM 671 C C . THR A 1 88 ? -7.234 -2.709 23.901 1.00 83.94 88 THR A C 1
ATOM 673 O O . THR A 1 88 ? -8.025 -1.792 23.700 1.00 83.94 88 THR A O 1
ATOM 676 N N . GLU A 1 89 ? -6.388 -3.148 22.978 1.00 86.94 89 GLU A N 1
ATOM 677 C CA . GLU A 1 89 ? -6.236 -2.554 21.657 1.00 86.94 89 GLU A CA 1
ATOM 678 C C . GLU A 1 89 ? -6.693 -3.532 20.573 1.00 86.94 89 GLU A C 1
ATOM 680 O O . GLU A 1 89 ? -6.372 -4.720 20.601 1.00 86.94 89 GLU A O 1
ATOM 685 N N . VAL A 1 90 ? -7.439 -3.036 19.592 1.00 87.12 90 VAL A N 1
ATOM 686 C CA . VAL A 1 90 ? -7.837 -3.778 18.396 1.00 87.12 90 VAL A CA 1
ATOM 687 C C . VAL A 1 90 ? -7.293 -3.045 17.182 1.00 87.12 90 VAL A C 1
ATOM 689 O O . VAL A 1 90 ? -7.613 -1.878 16.966 1.00 87.12 90 VAL A O 1
ATOM 692 N N . LEU A 1 91 ? -6.511 -3.747 16.369 1.00 90.06 91 LEU A N 1
ATOM 693 C CA . LEU A 1 91 ? -6.013 -3.275 15.087 1.00 90.06 91 LEU A CA 1
ATOM 694 C C . LEU A 1 91 ? -6.684 -4.033 13.949 1.00 90.06 91 LEU A C 1
ATOM 696 O O . LEU A 1 91 ? -6.805 -5.257 13.990 1.00 90.06 91 LEU A O 1
ATOM 700 N N . LEU A 1 92 ? -7.047 -3.302 12.905 1.00 92.75 92 LEU A N 1
ATOM 701 C CA . LEU A 1 92 ? -7.430 -3.826 11.603 1.00 92.75 92 LEU A CA 1
ATOM 702 C C . LEU A 1 92 ? -6.438 -3.320 10.567 1.00 92.75 92 LEU A C 1
ATOM 704 O O . LEU A 1 92 ? -6.034 -2.157 10.615 1.00 92.75 92 LEU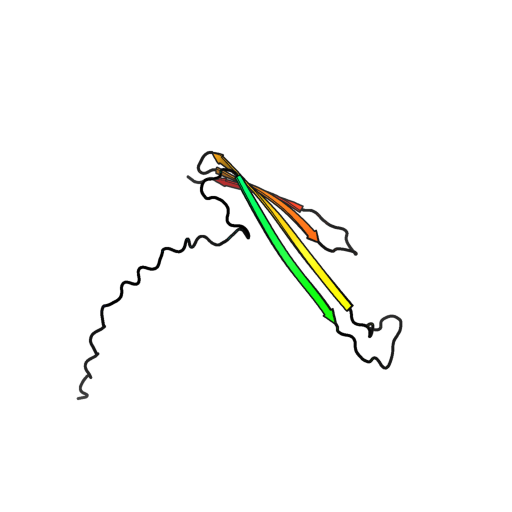 A O 1
ATOM 708 N N . ASP A 1 93 ? -6.080 -4.167 9.614 1.00 91.69 93 ASP A N 1
ATOM 709 C CA . ASP A 1 93 ? -5.178 -3.797 8.536 1.00 91.69 93 ASP A CA 1
ATOM 710 C C . ASP A 1 93 ? -5.686 -4.238 7.166 1.00 91.69 93 ASP A C 1
ATOM 712 O O . ASP A 1 93 ? -6.396 -5.234 7.018 1.00 91.69 93 ASP A O 1
ATOM 716 N N . ILE A 1 94 ? -5.366 -3.441 6.150 1.00 89.81 94 ILE A N 1
ATOM 717 C CA . ILE A 1 94 ? -5.644 -3.759 4.751 1.00 89.81 94 ILE A CA 1
ATOM 718 C C . ILE A 1 94 ? -4.369 -3.510 3.961 1.00 89.81 94 ILE A C 1
ATOM 720 O O . ILE A 1 94 ? -3.896 -2.374 3.873 1.00 89.81 94 ILE A O 1
ATOM 724 N N . THR A 1 95 ? -3.847 -4.564 3.344 1.00 88.31 95 THR A N 1
ATOM 725 C CA . THR A 1 95 ? -2.682 -4.488 2.463 1.00 88.31 95 THR A CA 1
ATOM 726 C C . THR A 1 95 ? -3.105 -4.538 0.999 1.00 88.31 95 THR A C 1
ATOM 728 O O . THR A 1 95 ? -3.834 -5.439 0.572 1.00 88.31 95 THR A O 1
ATOM 731 N N . HIS A 1 96 ? -2.610 -3.578 0.217 1.00 84.38 96 HIS A N 1
ATOM 732 C CA . HIS A 1 96 ? -2.838 -3.449 -1.216 1.00 84.38 96 HIS A CA 1
ATOM 733 C C . HIS A 1 96 ? -1.503 -3.411 -1.987 1.00 84.38 96 HIS A C 1
ATOM 735 O O . HIS A 1 96 ? -0.693 -2.504 -1.778 1.00 84.38 96 HIS A O 1
ATOM 741 N N . PRO A 1 97 ? -1.271 -4.339 -2.932 1.00 81.69 97 PRO A N 1
ATOM 742 C CA . PRO A 1 97 ? -0.145 -4.275 -3.850 1.00 81.69 97 PRO A CA 1
ATOM 743 C C . PRO A 1 97 ? -0.459 -3.300 -4.985 1.00 81.69 97 PRO A C 1
ATOM 745 O O . PRO A 1 97 ? -1.229 -3.585 -5.907 1.00 81.69 97 PRO A O 1
ATOM 748 N N . GLY A 1 98 ? 0.149 -2.128 -4.917 1.00 68.38 98 GLY A N 1
ATOM 749 C CA . GLY A 1 98 ? 0.125 -1.152 -5.981 1.00 68.38 98 GLY A CA 1
ATOM 750 C C . GLY A 1 98 ? 1.060 -1.566 -7.100 1.00 68.38 98 GLY A C 1
ATOM 751 O O . GLY A 1 98 ? 2.267 -1.395 -6.995 1.00 68.38 98 GLY A O 1
ATOM 752 N N . TYR A 1 99 ? 0.477 -2.080 -8.183 1.00 66.69 99 TYR A N 1
ATOM 753 C CA . TYR A 1 99 ? 1.122 -2.554 -9.415 1.00 66.69 99 TYR A CA 1
ATOM 754 C C . TYR A 1 99 ? 1.269 -4.083 -9.518 1.00 66.69 99 TYR A C 1
ATOM 756 O O . TYR A 1 99 ? 2.252 -4.688 -9.102 1.00 66.69 99 TYR A O 1
ATOM 764 N N . ASN A 1 100 ? 0.303 -4.719 -10.190 1.00 59.34 100 ASN A N 1
ATOM 765 C CA . ASN A 1 100 ? 0.387 -6.120 -10.598 1.00 59.34 100 ASN A CA 1
ATOM 766 C C . ASN A 1 100 ? -0.326 -6.349 -11.940 1.00 59.34 100 ASN A C 1
ATOM 768 O O . ASN A 1 100 ? -1.418 -6.914 -11.997 1.00 59.34 100 ASN A O 1
ATOM 772 N N . ARG A 1 101 ? 0.279 -5.899 -13.050 1.00 58.03 101 ARG A N 1
ATOM 773 C CA . ARG A 1 101 ? -0.310 -6.085 -14.393 1.00 58.03 101 ARG A CA 1
ATOM 774 C C . ARG A 1 101 ? -0.458 -7.567 -14.784 1.00 58.03 101 ARG A C 1
ATOM 776 O O . ARG A 1 101 ? -1.234 -7.867 -15.679 1.00 58.03 101 ARG A O 1
ATOM 783 N N . TYR A 1 102 ? 0.270 -8.474 -14.123 1.00 49.09 102 TYR A N 1
ATOM 784 C CA . TYR A 1 102 ? 0.354 -9.889 -14.501 1.00 49.09 102 TYR A CA 1
ATOM 785 C C . TYR A 1 102 ? -0.400 -10.862 -13.584 1.00 49.09 102 TYR A C 1
ATOM 787 O O . TYR A 1 102 ? -0.661 -11.982 -14.016 1.00 49.09 102 TYR A O 1
ATOM 795 N N . ARG A 1 103 ? -0.760 -10.489 -12.347 1.00 56.06 103 ARG A N 1
ATOM 796 C CA . ARG A 1 103 ? -1.473 -11.395 -11.420 1.00 56.06 103 ARG A CA 1
ATOM 797 C C . ARG A 1 103 ? -2.666 -10.786 -10.674 1.00 56.06 103 ARG A C 1
ATOM 799 O O . ARG A 1 103 ? -3.221 -11.452 -9.810 1.00 56.06 103 ARG A O 1
ATOM 806 N N . GLY A 1 104 ? -3.106 -9.585 -11.055 1.00 59.56 104 GLY A N 1
ATOM 807 C CA . GLY A 1 104 ? -4.236 -8.903 -10.421 1.00 59.56 104 GLY A CA 1
ATOM 808 C C . GLY A 1 104 ? -3.901 -8.414 -9.002 1.00 59.56 104 GLY A C 1
ATOM 809 O O . GLY A 1 104 ? -3.038 -8.980 -8.327 1.00 59.56 104 GLY A O 1
ATOM 810 N N . PRO A 1 105 ? -4.508 -7.317 -8.533 1.00 71.00 105 PRO A N 1
ATOM 811 C CA . PRO A 1 105 ? -4.309 -6.873 -7.160 1.00 71.00 105 PRO A CA 1
ATOM 812 C C . PRO A 1 105 ? -4.927 -7.897 -6.195 1.00 71.00 105 PRO A C 1
ATOM 814 O O . PRO A 1 105 ? -6.122 -8.176 -6.264 1.00 71.00 105 PRO A O 1
ATOM 817 N N . VAL A 1 106 ? -4.111 -8.468 -5.305 1.00 78.12 106 VAL A N 1
ATOM 818 C CA . VAL A 1 106 ? -4.583 -9.295 -4.185 1.00 78.12 106 VAL A CA 1
ATOM 819 C C . VAL A 1 106 ? -4.628 -8.401 -2.960 1.00 78.12 106 VAL A C 1
ATOM 821 O O . VAL A 1 106 ? -3.584 -7.989 -2.466 1.00 78.12 106 VAL A O 1
ATOM 824 N N . VAL A 1 107 ? -5.830 -8.084 -2.492 1.00 84.12 107 VAL A N 1
ATOM 825 C CA . VAL A 1 107 ? -6.021 -7.331 -1.250 1.00 84.12 107 VAL A CA 1
ATOM 826 C C . VAL A 1 107 ? -6.104 -8.322 -0.099 1.00 84.12 107 VAL A C 1
ATOM 828 O O . VAL A 1 107 ? -6.882 -9.274 -0.164 1.00 84.12 107 VAL A O 1
ATOM 831 N N . VAL A 1 108 ? -5.302 -8.103 0.940 1.00 86.69 108 VAL A N 1
ATOM 832 C CA . VAL A 1 108 ? -5.262 -8.969 2.123 1.00 86.69 108 VAL A CA 1
ATOM 833 C C . VAL A 1 108 ? -5.745 -8.164 3.329 1.00 86.69 108 VAL A C 1
ATOM 835 O O . VAL A 1 108 ? -5.075 -7.198 3.694 1.00 86.69 108 VAL A O 1
ATOM 838 N N . PRO A 1 109 ? -6.901 -8.509 3.922 1.00 91.69 109 PRO A N 1
ATOM 839 C CA . PRO A 1 109 ? -7.312 -7.957 5.203 1.00 91.69 109 PRO A CA 1
ATOM 840 C C . PRO A 1 109 ? -6.674 -8.735 6.363 1.00 91.69 109 PRO A C 1
ATOM 842 O O . PRO A 1 109 ? -6.530 -9.959 6.298 1.00 91.69 109 PRO A O 1
ATOM 845 N N . GLY A 1 110 ? -6.354 -8.026 7.438 1.00 90.56 110 GLY A N 1
ATOM 846 C CA . GLY A 1 110 ? -5.806 -8.565 8.675 1.00 90.56 110 GLY A CA 1
ATOM 847 C C . GLY A 1 110 ? -6.404 -7.887 9.906 1.00 90.56 110 GLY A C 1
ATOM 848 O O . GLY A 1 110 ? -7.115 -6.882 9.820 1.00 90.56 110 GLY A O 1
ATOM 849 N N . GLY A 1 111 ? -6.160 -8.487 11.069 1.00 92.44 111 GLY A N 1
ATOM 850 C CA . GLY A 1 111 ? -6.529 -7.896 12.346 1.00 92.44 111 GLY A CA 1
ATOM 851 C C . GLY A 1 111 ? -5.779 -8.520 13.516 1.00 92.44 111 GLY A C 1
ATOM 852 O O . GLY A 1 111 ? -5.357 -9.680 13.461 1.00 92.44 111 GLY A O 1
ATOM 853 N N . ARG A 1 112 ? -5.603 -7.743 14.584 1.00 90.06 112 ARG A N 1
ATOM 854 C CA . ARG A 1 112 ? -4.913 -8.141 15.816 1.00 90.06 112 ARG A CA 1
ATOM 855 C C . ARG A 1 112 ? -5.614 -7.550 17.033 1.00 90.06 112 ARG A C 1
ATOM 857 O O . ARG A 1 112 ? -6.161 -6.458 16.963 1.00 90.06 112 ARG A O 1
ATOM 864 N N . VAL A 1 113 ? -5.553 -8.262 18.155 1.00 90.12 113 VAL A N 1
ATOM 865 C CA . VAL A 1 113 ? -5.985 -7.764 19.465 1.00 90.12 113 VAL A CA 1
ATOM 866 C C . VAL A 1 113 ? -4.809 -7.849 20.435 1.00 90.12 113 VAL A C 1
ATOM 868 O O . VAL A 1 113 ? -4.124 -8.873 20.466 1.00 90.12 113 VAL A O 1
ATOM 871 N N . HIS A 1 114 ? -4.571 -6.783 21.192 1.00 90.31 114 HIS A N 1
ATOM 872 C CA . HIS A 1 114 ? -3.611 -6.716 22.291 1.00 90.31 114 HIS A CA 1
ATOM 873 C C . HIS A 1 114 ? -4.367 -6.469 23.599 1.00 90.31 114 HIS A C 1
ATOM 875 O O . HIS A 1 114 ? -5.332 -5.707 23.612 1.00 90.31 114 HIS A O 1
ATOM 881 N N . VAL A 1 115 ? -3.962 -7.129 24.683 1.00 87.19 115 VAL A N 1
ATOM 882 C CA . VAL A 1 115 ? -4.559 -6.954 26.013 1.00 87.19 115 VAL A CA 1
ATOM 883 C C . VAL A 1 115 ? -3.435 -6.899 27.038 1.00 87.19 115 VAL A C 1
ATOM 885 O O . VAL A 1 115 ? -2.647 -7.842 27.115 1.00 87.19 115 VAL A O 1
ATOM 888 N N . ASP A 1 116 ? -3.405 -5.828 27.823 1.00 78.19 116 ASP A N 1
ATOM 889 C CA . ASP A 1 116 ? -2.462 -5.620 28.921 1.00 78.19 116 ASP A CA 1
ATOM 890 C C . ASP A 1 116 ? -3.074 -6.101 30.249 1.00 78.19 116 ASP A C 1
ATOM 892 O O . ASP A 1 116 ? -4.277 -5.942 30.481 1.00 78.19 116 ASP A O 1
ATOM 896 N N . PHE A 1 117 ? -2.253 -6.699 31.119 1.00 69.81 117 PHE A N 1
ATOM 897 C CA . PHE A 1 117 ? -2.644 -7.265 32.419 1.00 69.81 117 PHE A CA 1
ATOM 898 C C . PHE A 1 117 ? -1.690 -6.867 33.547 1.00 69.81 117 PHE A C 1
ATOM 900 O O . PHE A 1 117 ? -0.477 -6.711 33.279 1.00 69.81 117 PHE A O 1
#